Protein AF-A0A5M3WJU8-F1 (afdb_monomer_lite)

Sequence (112 aa):
MGKGAIITCRCGCERTGHNHGNHLLAGCHKRWRRAGKPAIPPRPPAPRETQPPWEPTTPAVIAAAIKAAQLSDRRYSIEWIAGHLDCSDRHVYRLAAAGRRILAAQQEGEDA

pLDDT: mean 88.13, std 11.61, range [48.16, 97.88]

Organism: NCBI:txid150177

Foldseek 3Di:
DDQADWAQAQLPPRDIDTDPPPSHDPVQVVQCVVVVNDPRGHHPPDDPVPDPQDADDDPVLLVLLLVLLVVVVVVDDLVVSCVVSVHDSVSSVSSNVNNVVVVVVVVVVVVD

Radius of gyration: 21.19 Å; chains: 1; bounding box: 43×32×64 Å

Structure (mmCIF, N/CA/C/O backbone):
data_AF-A0A5M3WJU8-F1
#
_entry.id   AF-A0A5M3WJU8-F1
#
loop_
_atom_site.group_PDB
_atom_site.id
_atom_site.type_symbol
_atom_site.label_atom_id
_atom_site.label_alt_id
_atom_site.label_comp_id
_atom_site.label_asym_id
_atom_site.label_entity_id
_atom_site.label_seq_id
_atom_site.pdbx_PDB_ins_code
_atom_site.Cartn_x
_atom_site.Cartn_y
_atom_site.Cartn_z
_atom_site.occupancy
_atom_site.B_iso_or_equiv
_atom_site.auth_seq_id
_atom_site.auth_comp_id
_atom_site.auth_asym_id
_atom_site.auth_atom_id
_atom_site.pdbx_PDB_model_num
ATOM 1 N N . MET A 1 1 ? 7.996 -17.865 -32.313 1.00 48.16 1 MET A N 1
ATOM 2 C CA . MET A 1 1 ? 8.866 -16.895 -31.608 1.00 48.16 1 MET A CA 1
ATOM 3 C C . MET A 1 1 ? 9.747 -17.672 -30.642 1.00 48.16 1 MET A C 1
ATOM 5 O O . MET A 1 1 ? 9.217 -18.249 -29.700 1.00 48.16 1 MET A O 1
ATOM 9 N N . GLY A 1 2 ? 11.048 -17.792 -30.922 1.00 52.97 2 GLY A N 1
ATOM 10 C CA . GLY A 1 2 ? 11.972 -18.548 -30.069 1.00 52.97 2 GLY A CA 1
ATOM 11 C C . GLY A 1 2 ? 12.080 -17.909 -28.686 1.00 52.97 2 GLY A C 1
ATOM 12 O O . GLY A 1 2 ? 12.197 -16.689 -28.574 1.00 52.97 2 GLY A O 1
ATOM 13 N N . LYS A 1 3 ? 11.996 -18.717 -27.626 1.00 61.03 3 LYS A N 1
ATOM 14 C CA . LYS A 1 3 ? 12.225 -18.235 -26.260 1.00 61.03 3 LYS A CA 1
ATOM 15 C C . LYS A 1 3 ? 13.689 -17.783 -26.176 1.00 61.03 3 LYS A C 1
ATOM 17 O O . LYS A 1 3 ? 14.580 -18.585 -26.431 1.00 61.03 3 LYS A O 1
ATOM 22 N N . GLY A 1 4 ? 13.934 -16.501 -25.890 1.00 72.25 4 GLY A N 1
ATOM 23 C CA . GLY A 1 4 ? 15.292 -15.952 -25.786 1.00 72.25 4 GLY A CA 1
ATOM 24 C C . GLY A 1 4 ? 16.144 -16.696 -24.749 1.00 72.25 4 GLY A C 1
ATOM 25 O O . GLY A 1 4 ? 15.602 -17.363 -23.863 1.00 72.25 4 GLY A O 1
ATOM 26 N N . ALA A 1 5 ? 17.472 -16.575 -24.847 1.00 90.56 5 ALA A N 1
ATOM 27 C CA . ALA A 1 5 ? 18.411 -17.236 -23.936 1.00 90.56 5 ALA A CA 1
ATOM 28 C C . ALA A 1 5 ? 18.065 -16.978 -22.457 1.00 90.56 5 ALA A C 1
ATOM 30 O O . ALA A 1 5 ? 17.645 -15.873 -22.097 1.00 90.56 5 ALA A O 1
ATOM 31 N N . ILE A 1 6 ? 18.242 -17.992 -21.605 1.00 93.56 6 ILE A N 1
ATOM 32 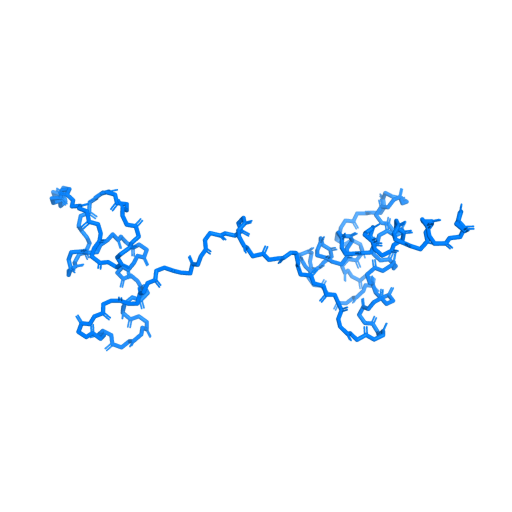C CA . ILE A 1 6 ? 18.128 -17.829 -20.152 1.00 93.56 6 ILE A CA 1
ATOM 33 C C . ILE A 1 6 ? 19.382 -17.107 -19.658 1.00 93.56 6 ILE A C 1
ATOM 35 O O . ILE A 1 6 ? 20.499 -17.499 -19.981 1.00 93.56 6 ILE A O 1
ATOM 39 N N . ILE A 1 7 ? 19.191 -16.040 -18.891 1.00 93.06 7 ILE A N 1
ATOM 40 C CA . ILE A 1 7 ? 20.257 -15.191 -18.358 1.00 93.06 7 ILE A CA 1
ATOM 41 C C . ILE A 1 7 ? 20.039 -14.939 -16.868 1.00 93.06 7 ILE A C 1
ATOM 43 O O . ILE A 1 7 ? 18.900 -14.963 -16.399 1.00 93.06 7 ILE A O 1
ATOM 47 N N . THR A 1 8 ? 21.105 -14.589 -16.151 1.00 93.00 8 THR A N 1
ATOM 48 C CA . THR A 1 8 ? 21.005 -13.882 -14.866 1.00 93.00 8 THR A CA 1
ATOM 49 C C . THR A 1 8 ? 20.846 -12.389 -15.132 1.00 93.00 8 THR A C 1
ATOM 51 O O . THR A 1 8 ? 21.540 -11.805 -15.965 1.00 93.00 8 THR A O 1
ATOM 54 N N . CYS A 1 9 ? 19.898 -11.751 -14.455 1.00 90.00 9 CYS A N 1
ATOM 55 C CA . CYS A 1 9 ? 19.506 -10.385 -14.763 1.00 90.00 9 CYS A CA 1
ATOM 56 C C . CYS A 1 9 ? 20.557 -9.342 -14.337 1.00 90.00 9 CYS A C 1
ATOM 58 O O . CYS A 1 9 ? 20.834 -9.182 -13.147 1.00 90.00 9 CYS A O 1
ATOM 60 N N . ARG A 1 10 ? 21.030 -8.519 -15.285 1.00 90.12 10 ARG A N 1
ATOM 61 C CA . ARG A 1 10 ? 22.074 -7.490 -15.079 1.00 90.12 10 ARG A CA 1
ATOM 62 C C . ARG A 1 10 ? 21.671 -6.324 -14.166 1.00 90.12 10 ARG A C 1
ATOM 64 O O . ARG A 1 10 ? 22.530 -5.589 -13.701 1.00 90.12 10 ARG A O 1
ATOM 71 N N . CYS A 1 11 ? 20.383 -6.160 -13.850 1.00 87.19 11 CYS A N 1
ATOM 72 C CA . CYS A 1 11 ? 19.919 -5.151 -12.881 1.00 87.19 11 CYS A CA 1
ATOM 73 C C . CYS A 1 11 ? 20.344 -5.443 -11.425 1.00 87.19 11 CYS A C 1
ATOM 75 O O . CYS A 1 11 ? 19.933 -4.714 -10.530 1.00 87.19 11 CYS A O 1
ATOM 77 N N . GLY A 1 12 ? 21.101 -6.516 -11.158 1.00 83.75 12 GLY A N 1
ATOM 78 C CA . GLY A 1 12 ? 21.550 -6.865 -9.805 1.00 83.75 12 GLY A CA 1
ATOM 79 C C . GLY A 1 12 ? 20.438 -7.429 -8.918 1.00 83.75 12 GLY A C 1
ATOM 80 O O . GLY A 1 12 ? 20.535 -7.350 -7.702 1.00 83.75 12 GLY A O 1
ATOM 81 N N . CYS A 1 13 ? 19.361 -7.949 -9.523 1.00 84.81 13 CYS A N 1
ATOM 82 C CA . CYS A 1 13 ? 18.289 -8.648 -8.803 1.00 84.81 13 CYS A CA 1
ATOM 83 C C . CYS A 1 13 ? 18.547 -10.149 -8.635 1.00 84.81 13 CYS A C 1
ATOM 85 O O . CYS A 1 13 ? 17.701 -10.826 -8.067 1.00 84.81 13 CYS A O 1
ATOM 87 N N . GLU A 1 14 ? 19.631 -10.659 -9.234 1.00 87.69 14 GLU A N 1
ATOM 88 C CA . GLU A 1 14 ? 20.080 -12.064 -9.187 1.00 87.69 14 GLU A CA 1
ATOM 89 C C . GLU A 1 14 ? 19.087 -13.102 -9.741 1.00 87.69 14 GLU A C 1
ATOM 91 O O . GLU A 1 14 ? 19.395 -14.283 -9.843 1.00 87.69 14 GLU A O 1
ATOM 96 N N . ARG A 1 15 ? 17.915 -12.665 -10.212 1.00 88.12 15 ARG A N 1
ATOM 97 C CA . ARG A 1 15 ? 16.924 -13.539 -10.843 1.00 88.12 15 ARG A CA 1
ATOM 98 C C . ARG A 1 15 ? 17.412 -14.048 -12.194 1.00 88.12 15 ARG A C 1
ATOM 100 O O . ARG A 1 15 ? 17.968 -13.284 -12.989 1.00 88.12 15 ARG A O 1
ATOM 107 N N . THR A 1 16 ? 17.079 -15.299 -12.489 1.00 92.75 16 THR A N 1
ATOM 108 C CA . THR A 1 16 ? 17.287 -15.935 -13.790 1.00 92.75 16 THR A CA 1
ATOM 109 C C . THR A 1 16 ? 15.986 -16.021 -14.589 1.00 92.75 16 THR A C 1
ATOM 111 O O . THR A 1 16 ? 14.884 -16.012 -14.034 1.00 92.75 16 THR A O 1
ATOM 114 N N . GLY A 1 17 ? 16.090 -16.044 -15.916 1.00 92.69 17 GLY A N 1
ATOM 115 C CA . GLY A 1 17 ? 14.940 -16.185 -16.811 1.00 92.69 17 GLY A CA 1
ATOM 116 C C . GLY A 1 17 ? 15.245 -15.748 -18.240 1.00 92.69 17 GLY A C 1
ATOM 117 O O . GLY A 1 17 ? 16.387 -15.436 -18.571 1.00 92.69 17 GLY A O 1
ATOM 118 N N . HIS A 1 18 ? 14.224 -15.716 -19.096 1.00 94.81 18 HIS A N 1
ATOM 119 C CA . HIS A 1 18 ? 14.400 -15.352 -20.503 1.00 94.81 18 HIS A CA 1
ATOM 120 C C . HIS A 1 18 ? 14.855 -13.898 -20.679 1.00 94.81 18 HIS A C 1
ATOM 122 O O . HIS A 1 18 ? 14.266 -12.963 -20.124 1.00 94.81 18 HIS A O 1
ATOM 128 N N . ASN A 1 19 ? 15.885 -13.713 -21.503 1.00 91.75 19 ASN A N 1
ATOM 129 C CA . ASN A 1 19 ? 16.385 -12.407 -21.903 1.00 91.75 19 ASN A CA 1
ATOM 130 C C . ASN A 1 19 ? 15.325 -11.641 -22.710 1.00 91.75 19 ASN A C 1
ATOM 132 O O . ASN A 1 19 ? 14.855 -12.114 -23.743 1.00 91.75 19 ASN A O 1
ATOM 136 N N . HIS A 1 20 ? 14.992 -10.434 -22.253 1.00 90.94 20 HIS A N 1
ATOM 137 C CA . HIS A 1 20 ? 14.078 -9.500 -22.918 1.00 90.94 20 HIS A CA 1
ATOM 138 C C . HIS A 1 20 ? 14.795 -8.278 -23.525 1.00 90.94 20 HIS A C 1
ATOM 140 O O . HIS A 1 20 ? 14.126 -7.347 -23.979 1.00 90.94 20 HIS A O 1
ATOM 146 N N . GLY A 1 21 ? 16.133 -8.272 -23.525 1.00 88.75 21 GLY A N 1
ATOM 147 C CA . GLY A 1 21 ? 16.990 -7.201 -24.039 1.00 88.75 21 GLY A CA 1
ATOM 148 C C . GLY A 1 21 ? 17.951 -6.657 -22.977 1.00 88.75 21 GLY A C 1
ATOM 149 O O . GLY A 1 21 ? 17.606 -6.583 -21.799 1.00 88.75 21 GLY A O 1
ATOM 150 N N . ASN A 1 22 ? 19.159 -6.257 -23.392 1.00 89.81 22 ASN A N 1
ATOM 151 C CA . ASN A 1 22 ? 20.204 -5.675 -22.526 1.00 89.81 22 ASN A CA 1
ATOM 152 C C . ASN A 1 22 ? 20.603 -6.537 -21.315 1.00 89.81 22 ASN A C 1
ATOM 154 O O . ASN A 1 22 ? 21.000 -6.011 -20.276 1.00 89.81 22 ASN A O 1
ATOM 158 N N . HIS A 1 23 ? 20.497 -7.862 -21.438 1.00 91.00 23 HIS A N 1
ATOM 159 C CA . HIS A 1 23 ? 20.687 -8.803 -20.332 1.00 91.00 23 HIS A CA 1
ATOM 160 C C . HIS A 1 23 ? 19.727 -8.548 -19.155 1.00 91.00 23 HIS A C 1
ATOM 162 O O . HIS A 1 23 ? 20.091 -8.683 -17.985 1.00 91.00 23 HIS A O 1
ATOM 168 N N . LEU A 1 24 ? 18.478 -8.177 -19.458 1.00 91.38 24 LEU A N 1
ATOM 169 C CA . LEU A 1 24 ? 17.436 -7.924 -18.469 1.00 91.38 24 LEU A CA 1
ATOM 170 C C . LEU A 1 24 ? 16.218 -8.823 -18.684 1.00 91.38 24 LEU A C 1
ATOM 172 O O . LEU A 1 24 ? 15.767 -9.044 -19.807 1.00 91.38 24 LEU A O 1
ATOM 176 N N . LEU A 1 25 ? 15.631 -9.275 -17.576 1.00 92.75 25 LEU A N 1
ATOM 177 C CA . LEU A 1 25 ? 14.313 -9.912 -17.557 1.00 92.75 25 LEU A CA 1
ATOM 178 C C . LEU A 1 25 ? 13.216 -8.877 -17.825 1.00 92.75 25 LEU A C 1
ATOM 180 O O . LEU A 1 25 ? 13.406 -7.690 -17.550 1.00 92.75 25 LEU A O 1
ATOM 184 N N . ALA A 1 26 ? 12.038 -9.319 -18.274 1.00 91.75 26 ALA A N 1
ATOM 185 C CA . ALA A 1 26 ? 10.925 -8.454 -18.694 1.00 91.75 26 ALA A CA 1
ATOM 186 C C . ALA A 1 26 ? 10.652 -7.267 -17.745 1.00 91.75 26 ALA A C 1
ATOM 188 O O . ALA A 1 26 ? 10.574 -6.112 -18.177 1.00 91.75 26 ALA A O 1
ATOM 189 N N . GLY A 1 27 ? 10.561 -7.534 -16.436 1.00 89.81 27 GLY A N 1
ATOM 190 C CA . GLY A 1 27 ? 10.318 -6.509 -15.418 1.00 89.81 27 GLY A CA 1
ATOM 191 C C . GLY A 1 27 ? 11.466 -5.502 -15.264 1.00 89.81 27 GLY A C 1
ATOM 192 O O . GLY A 1 27 ? 11.212 -4.299 -15.182 1.00 89.81 27 GLY A O 1
ATOM 193 N N . CYS A 1 28 ? 12.723 -5.966 -15.269 1.00 91.38 28 CYS A N 1
ATOM 194 C CA . CYS A 1 28 ? 13.893 -5.079 -15.223 1.00 91.38 28 CYS A CA 1
ATOM 195 C C . CYS A 1 28 ? 14.050 -4.293 -16.534 1.00 91.38 28 CYS A C 1
ATOM 197 O O . CYS A 1 28 ? 14.296 -3.090 -16.486 1.00 91.38 28 CYS A O 1
ATOM 199 N N . HIS A 1 29 ? 13.815 -4.918 -17.691 1.00 92.62 29 HIS A N 1
ATOM 200 C CA . HIS A 1 29 ? 13.879 -4.259 -18.996 1.00 92.62 29 HIS A CA 1
ATOM 201 C C . HIS A 1 29 ? 12.839 -3.132 -19.119 1.00 92.62 29 HIS A C 1
ATOM 203 O O . HIS A 1 29 ? 13.141 -2.041 -19.602 1.00 92.62 29 HIS A O 1
ATOM 209 N N . LYS A 1 30 ? 11.614 -3.342 -18.614 1.00 91.69 30 LYS A N 1
ATOM 210 C CA . LYS A 1 30 ? 10.578 -2.296 -18.564 1.00 91.69 30 LYS A CA 1
ATOM 211 C C . LYS A 1 30 ? 10.994 -1.108 -17.690 1.00 91.69 30 LYS A C 1
ATOM 213 O O . LYS A 1 30 ? 10.777 0.030 -18.095 1.00 91.69 30 LYS A O 1
ATOM 218 N N . ARG A 1 31 ? 11.599 -1.353 -16.520 1.00 90.06 31 ARG A N 1
ATOM 219 C CA . ARG A 1 31 ? 12.119 -0.285 -15.642 1.00 90.06 31 ARG A CA 1
ATOM 220 C C . ARG A 1 31 ? 13.262 0.485 -16.291 1.00 90.06 31 ARG A C 1
ATOM 222 O O . ARG A 1 31 ? 13.236 1.706 -16.290 1.00 90.06 31 ARG A O 1
ATOM 229 N N . TRP A 1 32 ? 14.207 -0.224 -16.898 1.00 92.50 32 TRP A N 1
ATOM 230 C CA . TRP A 1 32 ? 15.323 0.376 -17.622 1.00 92.50 32 TRP A CA 1
ATOM 231 C C . TRP A 1 32 ? 14.853 1.313 -18.742 1.00 92.50 32 TRP A C 1
ATOM 233 O O . TRP A 1 32 ? 15.310 2.449 -18.823 1.00 92.50 32 TRP A O 1
ATOM 243 N N . ARG A 1 33 ? 13.858 0.892 -19.540 1.00 93.06 33 ARG A N 1
ATOM 244 C CA . ARG A 1 33 ? 13.240 1.765 -20.553 1.00 93.06 33 ARG A CA 1
ATOM 245 C C . ARG A 1 33 ? 12.581 3.005 -19.945 1.00 93.06 33 ARG A C 1
ATOM 247 O O . ARG A 1 33 ? 12.745 4.088 -20.488 1.00 93.06 33 ARG A O 1
ATOM 254 N N . ARG A 1 34 ? 11.861 2.856 -18.826 1.00 90.50 34 ARG A N 1
ATOM 255 C CA . ARG A 1 34 ? 11.222 3.982 -18.117 1.00 90.50 34 ARG A CA 1
ATOM 256 C C . ARG A 1 34 ? 12.230 4.980 -17.545 1.00 90.50 34 ARG A C 1
ATOM 258 O O . ARG A 1 34 ? 11.918 6.156 -17.477 1.00 90.50 34 ARG A O 1
ATOM 265 N N . ALA A 1 35 ? 13.419 4.518 -17.169 1.00 88.81 35 ALA A N 1
ATOM 266 C CA . ALA A 1 35 ? 14.498 5.356 -16.652 1.00 88.81 35 ALA A CA 1
ATOM 267 C C . ALA A 1 35 ? 15.328 6.050 -17.753 1.00 88.81 35 ALA A C 1
ATOM 269 O O . ALA A 1 35 ? 16.387 6.587 -17.456 1.00 88.81 35 ALA A O 1
ATOM 270 N N . GLY A 1 36 ? 14.904 6.000 -19.022 1.00 93.38 36 GLY A N 1
ATOM 271 C CA . GLY A 1 36 ? 15.648 6.613 -20.128 1.00 93.38 36 GLY A CA 1
ATOM 272 C C . GLY A 1 36 ? 16.811 5.770 -20.657 1.00 93.38 36 GLY A C 1
ATOM 273 O O . GLY A 1 36 ? 17.702 6.307 -21.300 1.00 93.38 36 GLY A O 1
ATOM 274 N N . LYS A 1 37 ? 16.798 4.449 -20.428 1.00 90.50 37 LYS A N 1
ATOM 275 C CA . LYS A 1 37 ? 17.820 3.500 -20.912 1.00 90.50 37 LYS A CA 1
ATOM 276 C C . LYS A 1 37 ? 19.262 3.831 -20.450 1.00 90.50 37 LYS A C 1
ATOM 278 O O . LYS A 1 37 ? 20.167 3.867 -21.281 1.00 90.50 37 LYS A O 1
ATOM 283 N N . PRO A 1 38 ? 19.511 4.036 -19.143 1.00 89.50 38 PRO A N 1
ATOM 284 C CA . PRO A 1 38 ? 20.849 4.350 -18.631 1.00 89.50 38 PRO A CA 1
ATOM 285 C C . PRO A 1 38 ? 21.856 3.222 -18.908 1.00 89.50 38 PRO A C 1
ATOM 287 O O . PRO A 1 38 ? 21.476 2.056 -18.975 1.00 89.50 38 PRO A O 1
ATOM 290 N N . ALA A 1 39 ? 23.153 3.528 -18.993 1.00 87.62 39 ALA A N 1
ATOM 291 C CA . ALA A 1 39 ? 24.190 2.510 -19.222 1.00 87.62 39 ALA A CA 1
ATOM 292 C C . ALA A 1 39 ? 24.188 1.397 -18.152 1.00 87.62 39 ALA A C 1
ATOM 294 O O . ALA A 1 39 ? 24.408 0.223 -18.459 1.00 87.62 39 ALA A O 1
ATOM 295 N N . ILE A 1 40 ? 23.883 1.761 -16.902 1.00 85.50 40 ILE A N 1
ATOM 296 C CA . ILE A 1 40 ? 23.718 0.836 -15.780 1.00 85.50 40 ILE A CA 1
ATOM 297 C C . ILE A 1 40 ? 22.219 0.711 -15.474 1.00 85.50 40 ILE A C 1
ATOM 299 O O . ILE A 1 40 ? 21.585 1.706 -15.113 1.00 85.50 40 ILE A O 1
ATOM 303 N N . PRO A 1 41 ? 21.616 -0.485 -15.605 1.00 85.62 41 PRO A N 1
ATOM 304 C CA . PRO A 1 41 ? 20.212 -0.678 -15.275 1.00 85.62 41 PRO A CA 1
ATOM 305 C C . PRO A 1 41 ? 19.932 -0.386 -13.795 1.00 85.62 41 PRO A C 1
ATOM 307 O O . PRO A 1 41 ? 20.686 -0.853 -12.940 1.00 85.62 41 PRO A O 1
ATOM 310 N N . PRO A 1 42 ? 18.837 0.326 -13.463 1.00 81.81 42 PRO A N 1
ATOM 311 C CA . PRO A 1 42 ? 18.501 0.594 -12.072 1.00 81.81 42 PRO A CA 1
ATOM 312 C C . PRO A 1 42 ? 18.224 -0.720 -11.339 1.00 81.81 42 PRO A C 1
ATOM 314 O O . PRO A 1 42 ? 17.548 -1.614 -11.875 1.00 81.81 42 PRO A O 1
ATOM 317 N N . ARG A 1 43 ? 18.717 -0.819 -10.097 1.00 80.88 43 ARG A N 1
ATOM 318 C CA . ARG A 1 43 ? 18.396 -1.944 -9.216 1.00 80.88 43 ARG A CA 1
ATOM 319 C C . ARG A 1 43 ? 16.876 -2.073 -9.071 1.00 80.88 43 ARG A C 1
ATOM 321 O O . ARG A 1 43 ? 16.156 -1.069 -9.128 1.00 80.88 43 ARG A O 1
ATOM 328 N N . PRO A 1 44 ? 16.342 -3.301 -8.944 1.00 73.56 44 PRO A N 1
ATOM 329 C CA . PRO A 1 44 ? 14.943 -3.450 -8.567 1.00 73.56 44 PRO A CA 1
ATOM 330 C C . PRO A 1 44 ? 14.686 -2.718 -7.235 1.00 73.56 44 PRO A C 1
ATOM 332 O O . PRO A 1 44 ? 15.583 -2.670 -6.393 1.00 73.56 44 PRO A O 1
ATOM 335 N N . PRO A 1 45 ? 13.473 -2.182 -7.013 1.00 70.81 45 PRO A N 1
ATOM 336 C CA . PRO A 1 45 ? 13.084 -1.787 -5.667 1.00 70.81 45 PRO A CA 1
ATOM 337 C C . PRO A 1 45 ? 13.185 -3.006 -4.746 1.00 70.81 45 PRO A C 1
ATOM 339 O O . PRO A 1 45 ? 12.947 -4.136 -5.191 1.00 70.81 45 PRO A O 1
ATOM 342 N N . ALA A 1 46 ? 13.536 -2.766 -3.483 1.00 65.50 46 ALA A N 1
ATOM 343 C CA . ALA A 1 46 ? 13.605 -3.822 -2.488 1.00 65.50 46 ALA A CA 1
ATOM 344 C C . ALA A 1 46 ? 12.265 -4.590 -2.427 1.00 65.50 46 ALA A C 1
ATOM 346 O O . ALA A 1 46 ? 11.206 -3.985 -2.674 1.00 65.50 46 ALA A O 1
ATOM 347 N N . PRO A 1 47 ? 12.294 -5.908 -2.153 1.00 63.56 47 PRO A N 1
ATOM 348 C CA . PRO A 1 47 ? 11.084 -6.695 -1.948 1.00 63.56 47 PRO A CA 1
ATOM 349 C C . PRO A 1 47 ? 10.133 -5.988 -0.980 1.00 63.56 47 PRO A C 1
ATOM 351 O O . PRO A 1 47 ? 10.565 -5.303 -0.059 1.00 63.56 47 PRO A O 1
ATOM 354 N N . ARG A 1 48 ? 8.819 -6.133 -1.172 1.00 58.69 48 ARG A N 1
ATOM 355 C CA . ARG A 1 48 ? 7.843 -5.477 -0.284 1.00 58.69 48 ARG A CA 1
ATOM 356 C C . ARG A 1 48 ? 7.974 -5.908 1.177 1.00 58.69 48 ARG A C 1
ATOM 358 O O . ARG A 1 48 ? 7.615 -5.126 2.041 1.00 58.69 48 ARG A O 1
ATOM 365 N N . GLU A 1 49 ? 8.502 -7.102 1.427 1.00 60.91 49 GLU A N 1
ATOM 366 C CA . GLU A 1 49 ? 8.748 -7.645 2.768 1.00 60.91 49 GLU A CA 1
ATOM 367 C C . GLU A 1 49 ? 9.792 -6.851 3.561 1.00 60.91 49 GLU A C 1
ATOM 369 O O . GLU A 1 49 ? 9.760 -6.869 4.784 1.00 60.91 49 GLU A O 1
ATOM 374 N N . THR A 1 50 ? 10.684 -6.114 2.893 1.00 63.09 50 THR A N 1
ATOM 375 C CA . THR A 1 50 ? 11.680 -5.273 3.570 1.00 63.09 50 THR A CA 1
ATOM 376 C C . THR A 1 50 ? 11.251 -3.814 3.697 1.00 63.09 50 THR A C 1
ATOM 378 O O . THR A 1 50 ? 11.992 -3.006 4.253 1.00 63.09 50 THR A O 1
ATOM 381 N N . GLN A 1 51 ? 10.074 -3.445 3.180 1.00 67.00 51 GLN A N 1
ATOM 382 C CA . GLN A 1 51 ? 9.537 -2.103 3.375 1.00 67.00 51 GLN A CA 1
ATOM 383 C C . GLN A 1 51 ? 8.726 -2.081 4.670 1.00 67.00 51 GLN A C 1
ATOM 385 O O . GLN A 1 51 ? 7.869 -2.951 4.847 1.00 67.00 51 GLN A O 1
ATOM 390 N N . PRO A 1 52 ? 8.952 -1.097 5.559 1.00 74.00 52 PRO A N 1
ATOM 391 C CA . PRO A 1 52 ? 8.121 -0.958 6.741 1.00 74.00 52 PRO A CA 1
ATOM 392 C C . PRO A 1 52 ? 6.650 -0.799 6.321 1.00 74.00 52 PRO A C 1
ATOM 394 O O . PRO A 1 52 ? 6.370 -0.256 5.239 1.00 74.00 52 PRO A O 1
ATOM 397 N N . PRO A 1 53 ? 5.698 -1.272 7.146 1.00 84.31 53 PRO A N 1
ATOM 398 C CA . PRO A 1 53 ? 4.287 -1.015 6.922 1.00 84.31 53 PRO A CA 1
ATOM 399 C C . PRO A 1 53 ? 4.055 0.476 6.677 1.00 84.31 53 PRO A C 1
ATOM 401 O O . PRO A 1 53 ? 4.714 1.335 7.257 1.00 84.31 53 PRO A O 1
ATOM 404 N N . TRP A 1 54 ? 3.122 0.795 5.783 1.00 88.31 54 TRP A N 1
ATOM 405 C CA . TRP A 1 54 ? 2.730 2.188 5.607 1.00 88.31 54 TRP A CA 1
ATOM 406 C C . TRP A 1 54 ? 2.066 2.690 6.891 1.00 88.31 54 TRP A C 1
ATOM 408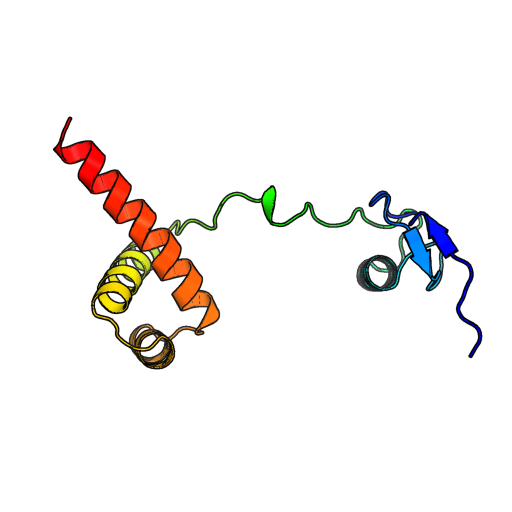 O O . TRP A 1 54 ? 1.138 2.038 7.377 1.00 88.31 54 TRP A O 1
ATOM 418 N N . GLU A 1 55 ? 2.519 3.844 7.375 1.00 89.94 55 GLU A N 1
ATOM 419 C CA . GLU A 1 55 ? 1.983 4.513 8.557 1.00 89.94 55 GLU A CA 1
ATOM 420 C C . GLU A 1 55 ? 1.351 5.867 8.184 1.00 89.94 55 GLU A C 1
ATOM 422 O O . GLU A 1 55 ? 1.906 6.605 7.358 1.00 89.94 55 GLU A O 1
ATOM 427 N N . PRO A 1 56 ? 0.187 6.208 8.760 1.00 92.25 56 PRO A N 1
ATOM 428 C CA . PRO A 1 56 ? -0.450 7.501 8.574 1.00 92.25 56 PRO A CA 1
ATOM 429 C C . PRO A 1 56 ? 0.289 8.578 9.377 1.00 92.25 56 PRO A C 1
ATOM 431 O O . PRO A 1 56 ? 0.494 8.444 10.577 1.00 92.25 56 PRO A O 1
ATOM 434 N N . THR A 1 57 ? 0.676 9.672 8.722 1.00 92.31 57 THR A N 1
ATOM 435 C CA . THR A 1 57 ? 1.515 10.717 9.341 1.00 92.31 57 THR A CA 1
ATOM 436 C C . THR A 1 57 ? 0.762 11.986 9.727 1.00 92.31 57 THR A C 1
ATOM 438 O O . THR A 1 57 ? 1.328 12.850 10.389 1.00 92.31 57 THR A O 1
ATOM 441 N N . THR A 1 58 ? -0.500 12.134 9.316 1.00 94.88 58 THR A N 1
ATOM 442 C CA . THR A 1 58 ? -1.304 13.328 9.620 1.00 94.88 58 THR A CA 1
ATOM 443 C C . THR A 1 58 ? -2.473 12.976 10.537 1.00 94.88 58 THR A C 1
ATOM 445 O O . THR A 1 58 ? -3.034 11.886 10.393 1.00 94.88 58 THR A O 1
ATOM 448 N N . PRO A 1 59 ? -2.909 13.887 11.431 1.00 95.12 59 PRO A N 1
ATOM 449 C CA . PRO A 1 59 ? -4.028 13.627 12.340 1.00 95.12 59 PRO A CA 1
ATOM 450 C C . PRO A 1 59 ? -5.310 13.187 11.624 1.00 95.12 59 PRO A C 1
ATOM 452 O O . PRO A 1 59 ? -5.982 12.258 12.064 1.00 95.12 59 PRO A O 1
ATOM 455 N N . ALA A 1 60 ? -5.617 13.797 10.475 1.00 94.19 60 ALA A N 1
ATOM 456 C CA . ALA A 1 60 ? -6.783 13.438 9.671 1.00 94.19 60 ALA A CA 1
ATOM 457 C C . ALA A 1 60 ? -6.704 11.995 9.145 1.00 94.19 60 ALA A C 1
ATOM 459 O O . ALA A 1 60 ? -7.681 11.250 9.206 1.00 94.19 60 ALA A O 1
ATOM 460 N N . VAL A 1 61 ? -5.530 11.576 8.664 1.00 94.81 61 VAL A N 1
ATOM 461 C CA . VAL A 1 61 ? -5.333 10.218 8.139 1.00 94.81 61 VAL A CA 1
ATOM 462 C C . VAL A 1 61 ? -5.264 9.195 9.278 1.00 94.81 61 VAL A C 1
ATOM 464 O O . VAL A 1 61 ? -5.766 8.087 9.121 1.00 94.81 61 VAL A O 1
ATOM 467 N N . ILE A 1 62 ? -4.719 9.562 10.442 1.00 96.25 62 ILE A N 1
ATOM 468 C CA . ILE A 1 62 ? -4.752 8.733 11.657 1.00 96.25 62 ILE A CA 1
ATOM 469 C C . ILE A 1 62 ? -6.206 8.484 12.085 1.00 96.25 62 ILE A C 1
ATOM 471 O O . ILE A 1 62 ? -6.600 7.336 12.283 1.00 96.25 62 ILE A O 1
ATOM 475 N N . ALA A 1 63 ? -7.036 9.530 12.142 1.00 96.38 63 ALA A N 1
ATOM 476 C CA . ALA A 1 63 ? -8.457 9.400 12.462 1.00 96.38 63 ALA A CA 1
ATOM 477 C C . ALA A 1 63 ? -9.201 8.526 11.436 1.00 96.38 63 ALA A C 1
ATOM 479 O O . ALA A 1 63 ? -9.994 7.660 11.812 1.00 96.38 63 ALA A O 1
ATOM 480 N N . ALA A 1 64 ? -8.908 8.694 10.142 1.00 96.25 64 ALA A N 1
ATOM 481 C CA . ALA A 1 64 ? -9.451 7.838 9.090 1.00 96.25 64 ALA A CA 1
ATOM 482 C C . ALA A 1 64 ? -8.997 6.374 9.236 1.00 96.25 64 ALA A C 1
ATOM 484 O O . ALA A 1 64 ? -9.792 5.467 8.997 1.00 96.25 64 ALA A O 1
ATOM 485 N N . ALA A 1 65 ? -7.755 6.128 9.665 1.00 97.25 65 ALA A N 1
ATOM 486 C CA . ALA A 1 65 ? -7.220 4.789 9.899 1.00 97.25 65 ALA A CA 1
ATOM 487 C C . ALA A 1 65 ? -7.951 4.083 11.046 1.00 97.25 65 ALA A C 1
ATOM 489 O O . ALA A 1 65 ? -8.430 2.961 10.871 1.00 97.25 65 ALA A O 1
ATOM 490 N N . ILE A 1 66 ? -8.113 4.770 12.181 1.00 97.19 66 ILE A N 1
ATOM 491 C CA . ILE A 1 66 ? -8.877 4.276 13.335 1.00 97.19 66 ILE A CA 1
ATOM 492 C C . ILE A 1 66 ? -10.323 3.979 12.923 1.00 97.19 66 ILE A C 1
ATOM 494 O O . ILE A 1 66 ? -10.830 2.885 13.170 1.00 97.19 66 ILE A O 1
ATOM 498 N N . LYS A 1 67 ? -10.971 4.913 12.216 1.00 97.50 67 LYS A N 1
ATOM 499 C CA . LYS A 1 67 ? -12.350 4.746 11.742 1.00 97.50 67 LYS A CA 1
ATOM 500 C C . LYS A 1 67 ? -12.487 3.562 10.780 1.00 97.50 67 LYS A C 1
ATOM 502 O O . LYS A 1 67 ? -13.418 2.774 10.917 1.00 97.50 67 LYS A O 1
ATOM 507 N N . ALA A 1 68 ? -11.556 3.394 9.840 1.00 97.25 68 ALA A N 1
ATOM 508 C CA . ALA A 1 68 ? -11.547 2.258 8.920 1.00 97.25 68 ALA A CA 1
ATOM 509 C C . ALA A 1 68 ? -11.391 0.918 9.655 1.00 97.25 68 ALA A C 1
ATOM 511 O O . ALA A 1 68 ? -12.069 -0.047 9.299 1.00 97.25 68 ALA A O 1
ATOM 512 N N . ALA A 1 69 ? -10.535 0.850 10.681 1.00 96.88 69 ALA A N 1
ATOM 513 C CA . ALA A 1 69 ? -10.369 -0.347 11.504 1.00 96.88 69 ALA A CA 1
ATOM 514 C C . ALA A 1 69 ? -11.666 -0.694 12.251 1.00 96.88 69 ALA A C 1
ATOM 516 O O . ALA A 1 69 ? -12.195 -1.785 12.065 1.00 96.88 69 ALA A O 1
ATOM 517 N N . GLN A 1 70 ? -12.253 0.268 12.966 1.00 97.12 70 GLN A N 1
ATOM 518 C CA . GLN A 1 70 ? -13.508 0.076 13.702 1.00 97.12 70 GLN A CA 1
ATOM 519 C C . GLN A 1 70 ? -14.673 -0.358 12.797 1.00 97.12 70 GLN A C 1
ATOM 521 O O . GLN A 1 70 ? -15.468 -1.223 13.164 1.00 97.12 70 GLN A O 1
ATOM 526 N N . LEU A 1 71 ? -14.793 0.232 11.603 1.00 96.69 71 LEU A N 1
ATOM 527 C CA . LEU A 1 71 ? -15.817 -0.159 10.629 1.00 96.69 71 LEU A CA 1
ATOM 528 C C . LEU A 1 71 ? -15.560 -1.561 10.059 1.00 96.69 71 LEU A C 1
ATOM 530 O O . LEU A 1 71 ? -16.507 -2.322 9.862 1.00 96.69 71 LEU A O 1
ATOM 534 N 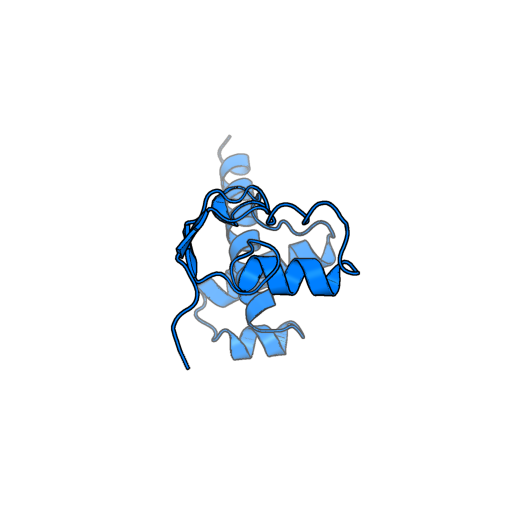N . SER A 1 72 ? -14.293 -1.924 9.841 1.00 94.06 72 SER A N 1
ATOM 535 C CA . SER A 1 72 ? -13.919 -3.276 9.409 1.00 94.06 72 SER A CA 1
ATOM 536 C C . SER A 1 72 ? -14.265 -4.319 10.476 1.00 94.06 72 SER A C 1
ATOM 538 O O . SER A 1 72 ? -14.801 -5.373 10.142 1.00 94.06 72 SER A O 1
ATOM 540 N N . ASP A 1 73 ? -14.036 -4.014 11.756 1.00 94.06 73 ASP A N 1
ATOM 541 C CA . ASP A 1 73 ? -14.356 -4.912 12.875 1.00 94.06 73 ASP A CA 1
ATOM 542 C C . ASP A 1 73 ? -15.873 -5.089 13.050 1.00 94.06 73 ASP A C 1
ATOM 544 O O . ASP A 1 73 ? -16.354 -6.175 13.376 1.00 94.06 73 ASP A O 1
ATOM 548 N N . ARG A 1 74 ? -16.653 -4.052 12.714 1.00 94.75 74 ARG A N 1
ATOM 549 C CA . ARG A 1 74 ?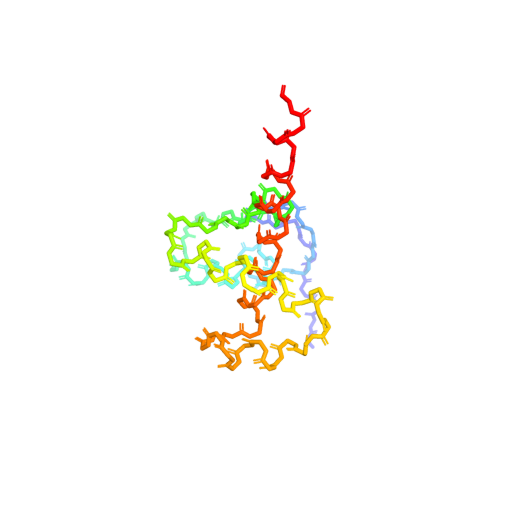 -18.121 -4.116 12.587 1.00 94.75 74 ARG A CA 1
ATOM 550 C C . ARG A 1 74 ? -18.604 -4.838 11.322 1.00 94.75 74 ARG A C 1
ATOM 552 O O . ARG A 1 74 ? -19.807 -4.885 11.080 1.00 94.75 74 ARG A O 1
ATOM 559 N N . ARG A 1 75 ? -17.692 -5.412 10.531 1.00 93.44 75 ARG A N 1
ATOM 560 C CA . ARG A 1 75 ? -17.958 -6.182 9.305 1.00 93.44 75 ARG A CA 1
ATOM 561 C C . ARG A 1 75 ? -18.674 -5.404 8.194 1.00 93.44 75 ARG A C 1
ATOM 563 O O . ARG A 1 75 ? -19.339 -6.016 7.359 1.00 93.44 75 ARG A O 1
ATOM 570 N N . TYR A 1 76 ? -18.517 -4.079 8.136 1.00 96.00 76 TYR A N 1
ATOM 571 C CA . TYR A 1 76 ? -18.923 -3.327 6.945 1.00 96.00 76 TYR A CA 1
ATOM 572 C C . TYR A 1 76 ? -18.084 -3.762 5.735 1.00 96.00 76 TYR A C 1
ATOM 574 O O . TYR A 1 76 ? -16.904 -4.095 5.871 1.00 96.00 76 TYR A O 1
ATOM 582 N N . SER A 1 77 ? -18.686 -3.767 4.542 1.00 96.94 77 SER A N 1
ATOM 583 C CA . SER A 1 77 ? -17.961 -4.118 3.319 1.00 96.94 77 SER A CA 1
ATOM 584 C C . SER A 1 77 ? -16.901 -3.065 2.989 1.00 96.94 77 SER A C 1
ATOM 586 O O . SER A 1 77 ? -17.063 -1.879 3.278 1.00 96.94 77 SER A O 1
ATOM 588 N N . ILE A 1 78 ? -15.811 -3.493 2.349 1.00 95.31 78 ILE A N 1
ATOM 589 C CA . ILE A 1 78 ? -14.721 -2.590 1.952 1.00 95.31 78 ILE A CA 1
ATOM 590 C C . ILE A 1 78 ? -15.220 -1.499 1.002 1.00 95.31 78 ILE A C 1
ATOM 592 O O . ILE A 1 78 ? -14.834 -0.349 1.170 1.00 95.31 78 ILE A O 1
ATOM 596 N N . GLU A 1 79 ? -16.113 -1.841 0.073 1.00 96.81 79 GLU A N 1
ATOM 597 C CA . GLU A 1 79 ? -16.738 -0.892 -0.854 1.00 96.81 79 GLU A CA 1
ATOM 598 C C . GLU A 1 79 ? -17.547 0.181 -0.112 1.00 96.81 79 GLU A C 1
ATOM 600 O O . GLU A 1 79 ? -17.426 1.372 -0.395 1.00 96.81 79 GLU A O 1
ATOM 605 N N . TRP A 1 80 ? -18.319 -0.219 0.903 1.00 97.88 80 TRP A N 1
ATOM 606 C CA . TRP A 1 80 ? -19.071 0.734 1.714 1.00 97.88 80 TRP A CA 1
ATOM 607 C C . TRP A 1 80 ? -18.133 1.661 2.495 1.00 97.88 80 TRP A C 1
ATOM 609 O O . TRP A 1 80 ? -18.327 2.875 2.511 1.00 97.88 80 TRP A O 1
ATOM 619 N N . ILE A 1 81 ? -17.079 1.110 3.108 1.00 97.62 81 ILE A N 1
ATOM 620 C CA . ILE A 1 81 ? -16.087 1.900 3.854 1.00 97.62 81 ILE A CA 1
ATOM 621 C C . ILE A 1 81 ? -15.343 2.861 2.916 1.00 97.62 81 ILE A C 1
ATOM 623 O O . ILE A 1 81 ? -15.092 4.004 3.293 1.00 97.62 81 ILE A O 1
ATOM 627 N N . ALA A 1 82 ? -15.009 2.416 1.704 1.00 96.81 82 ALA A N 1
ATOM 628 C CA . ALA A 1 82 ? -14.364 3.220 0.671 1.00 96.81 82 ALA A CA 1
ATOM 629 C C . ALA A 1 82 ? -15.223 4.434 0.299 1.00 96.81 82 ALA A C 1
ATOM 631 O O . ALA A 1 82 ? -14.727 5.560 0.339 1.00 96.81 82 ALA A O 1
ATOM 632 N N . GLY A 1 83 ? -16.521 4.222 0.048 1.00 97.00 83 GLY A N 1
ATOM 633 C CA . GLY A 1 83 ? -17.475 5.305 -0.201 1.00 97.00 83 GLY A CA 1
ATOM 634 C C . GLY A 1 83 ? -17.654 6.236 1.001 1.00 97.00 83 GLY A C 1
ATOM 635 O O . GLY A 1 83 ? -17.678 7.452 0.847 1.00 97.00 83 GLY A O 1
ATOM 636 N N . HIS A 1 84 ? -17.708 5.686 2.217 1.00 96.94 84 HIS A N 1
ATOM 637 C CA . HIS A 1 84 ? -17.873 6.471 3.447 1.00 96.94 84 HIS A CA 1
ATOM 638 C C . HIS A 1 84 ? -16.653 7.331 3.806 1.00 96.94 84 HIS A C 1
ATOM 640 O O . HIS A 1 84 ? -16.784 8.345 4.491 1.00 96.94 84 HIS A O 1
ATOM 646 N N . LEU A 1 85 ? -15.457 6.912 3.389 1.00 95.69 85 LEU A N 1
ATOM 647 C CA . LEU A 1 85 ? -14.196 7.620 3.637 1.00 95.69 85 LEU A CA 1
ATOM 648 C C . LEU A 1 85 ? -13.672 8.375 2.407 1.00 95.69 85 LEU A C 1
ATOM 650 O O . LEU A 1 85 ? -12.569 8.913 2.479 1.00 95.69 85 LEU A O 1
ATOM 654 N N . ASP A 1 86 ? -14.430 8.393 1.309 1.00 96.50 86 ASP A N 1
ATOM 655 C CA . ASP A 1 86 ? -14.050 8.995 0.025 1.00 96.50 86 ASP A CA 1
ATOM 656 C C . ASP A 1 86 ? -12.638 8.579 -0.436 1.00 96.50 86 ASP A C 1
ATOM 658 O O . ASP A 1 86 ? -11.745 9.389 -0.697 1.00 96.50 86 ASP A O 1
ATOM 662 N N . CYS A 1 87 ? -12.377 7.268 -0.463 1.00 94.88 87 CYS A N 1
ATOM 663 C CA . CYS A 1 87 ? -11.078 6.737 -0.867 1.00 94.88 87 CYS A CA 1
ATOM 664 C C . CYS A 1 87 ? -11.203 5.399 -1.605 1.00 94.88 87 CYS A C 1
ATOM 666 O O . CYS A 1 87 ? -12.236 4.749 -1.575 1.00 94.88 87 CYS A O 1
ATOM 668 N N . SER A 1 88 ? -10.135 4.954 -2.276 1.00 97.19 88 SER A N 1
ATOM 669 C CA . SER A 1 88 ? -10.145 3.645 -2.956 1.00 97.19 88 SER A CA 1
ATOM 670 C C . SER A 1 88 ? -10.126 2.469 -1.968 1.00 97.19 88 SER A C 1
ATOM 672 O O . SER A 1 88 ? -9.450 2.550 -0.942 1.00 97.19 88 SER A O 1
ATOM 674 N N . ASP A 1 89 ? -10.684 1.321 -2.351 1.00 95.19 89 ASP A N 1
ATOM 675 C CA . ASP A 1 89 ? -10.646 0.052 -1.598 1.00 95.19 89 ASP A CA 1
ATOM 676 C C . ASP A 1 89 ? -9.236 -0.315 -1.126 1.00 95.19 89 ASP A C 1
ATOM 678 O O . ASP A 1 89 ? -8.990 -0.702 0.018 1.00 95.19 89 ASP A O 1
ATOM 682 N N . ARG A 1 90 ? -8.248 -0.135 -2.010 1.00 94.62 90 ARG A N 1
ATOM 683 C CA . ARG A 1 90 ? -6.843 -0.388 -1.683 1.00 94.62 90 ARG A CA 1
ATOM 684 C C . ARG A 1 90 ? -6.351 0.509 -0.549 1.00 94.62 90 ARG A C 1
ATOM 686 O O . ARG A 1 90 ? -5.500 0.089 0.234 1.00 94.62 90 ARG A O 1
ATOM 693 N N . HIS A 1 91 ? -6.836 1.744 -0.492 1.00 95.25 91 HIS A N 1
ATOM 694 C CA . HIS A 1 91 ? -6.526 2.680 0.578 1.00 95.25 91 HIS A CA 1
ATOM 695 C C . HIS A 1 91 ? -7.219 2.249 1.881 1.00 95.25 91 HIS A C 1
ATOM 697 O O . HIS A 1 91 ? -6.555 2.237 2.915 1.00 95.25 91 HIS A O 1
ATOM 703 N N . VAL A 1 92 ? -8.467 1.765 1.830 1.00 96.25 92 VAL A N 1
ATOM 704 C CA . VAL A 1 92 ? -9.172 1.199 2.998 1.00 96.25 92 VAL A CA 1
ATOM 705 C C . VAL A 1 92 ? -8.369 0.076 3.651 1.00 96.25 92 VAL A C 1
ATOM 707 O O . VAL A 1 92 ? -8.156 0.111 4.859 1.00 96.25 92 VAL A O 1
ATOM 710 N N . TYR A 1 93 ? -7.831 -0.874 2.878 1.00 94.62 93 TYR A N 1
ATOM 711 C CA . TYR A 1 93 ? -6.993 -1.939 3.447 1.00 94.62 93 TYR A CA 1
ATOM 712 C C . TYR A 1 93 ? -5.754 -1.401 4.179 1.00 94.62 93 TYR A C 1
ATOM 714 O O . TYR A 1 93 ? -5.370 -1.941 5.218 1.00 94.62 93 TYR A O 1
ATOM 722 N N . ARG A 1 94 ? -5.127 -0.334 3.662 1.00 94.88 94 ARG A N 1
ATOM 723 C CA . ARG A 1 94 ? -3.969 0.307 4.311 1.00 94.88 94 ARG A CA 1
ATOM 724 C C . ARG A 1 94 ? -4.380 1.019 5.597 1.00 94.88 94 ARG A C 1
ATOM 726 O O . ARG A 1 94 ? -3.710 0.840 6.610 1.00 94.88 94 ARG A O 1
ATOM 733 N N . LEU A 1 95 ? -5.486 1.763 5.558 1.00 97.12 95 LEU A N 1
ATOM 734 C CA . LEU A 1 95 ? -6.053 2.467 6.709 1.00 97.12 95 LEU A CA 1
ATOM 735 C C . LEU A 1 95 ? -6.461 1.496 7.810 1.00 97.12 95 LEU A C 1
ATOM 737 O O . LEU A 1 95 ? -6.022 1.661 8.937 1.00 97.12 95 LEU A O 1
ATOM 741 N N . ALA A 1 96 ? -7.214 0.445 7.488 1.00 96.31 96 ALA A N 1
ATOM 742 C CA . ALA A 1 96 ? -7.653 -0.541 8.468 1.00 96.31 96 ALA A CA 1
ATOM 743 C C . ALA A 1 96 ? -6.467 -1.291 9.097 1.00 96.31 96 ALA A C 1
ATOM 745 O O . ALA A 1 96 ? -6.453 -1.530 10.302 1.00 96.31 96 ALA A O 1
ATOM 746 N N . ALA A 1 97 ? -5.442 -1.635 8.307 1.00 95.06 97 ALA A N 1
ATOM 747 C CA . ALA A 1 97 ? -4.234 -2.260 8.839 1.00 95.06 97 ALA A CA 1
ATOM 748 C C . ALA A 1 97 ? -3.459 -1.330 9.784 1.00 95.06 97 ALA A C 1
ATOM 750 O O . ALA A 1 97 ? -3.000 -1.792 10.825 1.00 95.06 97 ALA A O 1
ATOM 751 N N . ALA A 1 98 ? -3.310 -0.050 9.432 1.00 96.19 98 ALA A N 1
ATOM 752 C CA . ALA A 1 98 ? -2.673 0.940 10.298 1.00 96.19 98 ALA A CA 1
ATOM 753 C C . ALA A 1 98 ? -3.501 1.220 11.560 1.00 96.19 98 ALA A C 1
ATOM 755 O O . ALA A 1 98 ? -2.963 1.206 12.660 1.00 96.19 98 ALA A O 1
ATOM 756 N N . GLY A 1 99 ? -4.819 1.382 11.421 1.00 96.56 99 GLY A N 1
ATOM 757 C CA . GLY A 1 99 ? -5.734 1.634 12.532 1.00 96.56 99 GLY A CA 1
ATOM 758 C C . GLY A 1 99 ? -5.704 0.529 13.581 1.00 96.56 99 GLY A C 1
ATOM 759 O O . GLY A 1 99 ? -5.631 0.830 14.764 1.00 96.56 99 GLY A O 1
ATOM 760 N N . ARG A 1 100 ? -5.657 -0.746 13.165 1.00 95.81 100 ARG A N 1
ATOM 761 C CA . ARG A 1 100 ? -5.492 -1.871 14.102 1.00 95.81 100 ARG A CA 1
ATOM 762 C C . ARG A 1 100 ? -4.185 -1.800 14.894 1.00 95.81 100 ARG A C 1
ATOM 764 O O . ARG A 1 100 ? -4.195 -2.105 16.078 1.00 95.81 100 ARG A O 1
ATOM 771 N N . ARG A 1 101 ? -3.076 -1.384 14.266 1.00 95.12 101 ARG A N 1
ATOM 772 C CA . ARG A 1 101 ? -1.791 -1.205 14.967 1.00 95.12 101 ARG A CA 1
ATOM 773 C C . ARG A 1 101 ? -1.844 -0.049 15.961 1.00 95.12 101 ARG A C 1
ATOM 775 O O . ARG A 1 101 ? -1.366 -0.201 17.075 1.00 95.12 101 ARG A O 1
ATOM 782 N N . ILE A 1 102 ? -2.453 1.071 15.570 1.00 94.50 102 ILE A N 1
ATOM 783 C CA . ILE A 1 102 ? -2.625 2.241 16.443 1.00 94.50 102 ILE A CA 1
ATOM 784 C C . ILE A 1 102 ? -3.460 1.874 17.673 1.00 94.50 102 ILE A C 1
ATOM 786 O O . ILE A 1 102 ? -3.048 2.166 18.788 1.00 94.50 102 ILE A O 1
ATOM 790 N N . LEU A 1 103 ? -4.595 1.198 17.477 1.00 93.81 103 LEU A N 1
ATOM 791 C CA . LEU A 1 103 ? -5.469 0.768 18.572 1.00 93.81 103 LEU A CA 1
ATOM 792 C C . LEU A 1 103 ? -4.772 -0.230 19.509 1.00 93.81 103 LEU A C 1
ATOM 794 O O . LEU A 1 103 ? -4.890 -0.100 20.721 1.00 93.81 103 LEU A O 1
ATOM 798 N N . ALA A 1 104 ? -4.009 -1.185 18.964 1.00 92.25 104 ALA A N 1
ATOM 799 C CA . ALA A 1 104 ? -3.227 -2.121 19.774 1.00 92.25 104 ALA A CA 1
ATOM 800 C C . ALA A 1 104 ? -2.170 -1.399 20.630 1.00 92.25 104 ALA A C 1
ATOM 802 O O . ALA A 1 104 ? -2.084 -1.643 21.827 1.00 92.25 104 ALA A O 1
ATOM 803 N N . ALA A 1 105 ? -1.428 -0.455 20.040 1.00 89.69 105 ALA A N 1
ATOM 804 C CA . ALA A 1 105 ? -0.422 0.328 20.757 1.00 89.69 105 ALA A CA 1
ATOM 805 C C . ALA A 1 105 ? -1.023 1.239 21.846 1.00 89.69 105 ALA A C 1
ATOM 807 O O . ALA A 1 105 ? -0.357 1.531 22.834 1.00 89.69 105 ALA A O 1
ATOM 808 N N . GLN A 1 106 ? -2.266 1.703 21.672 1.00 88.88 106 GLN A N 1
ATOM 809 C CA . GLN A 1 106 ? -2.977 2.475 22.697 1.00 88.88 106 GLN A CA 1
ATOM 810 C C . GLN A 1 106 ? -3.365 1.603 23.894 1.00 88.88 106 GLN A C 1
ATOM 812 O O . GLN A 1 106 ? -3.166 2.026 25.026 1.00 88.88 106 GLN A O 1
ATOM 817 N N . GLN A 1 107 ? -3.845 0.382 23.643 1.00 85.31 107 GLN A N 1
ATOM 818 C CA . GLN A 1 107 ? -4.216 -0.565 24.695 1.00 85.31 107 GLN A CA 1
ATOM 819 C C . GLN A 1 107 ? -3.007 -0.954 25.563 1.00 85.31 107 GLN A C 1
ATOM 821 O O . GLN A 1 107 ? -3.088 -0.930 26.784 1.00 85.31 107 GLN A O 1
ATOM 826 N N . GLU A 1 108 ? -1.858 -1.233 24.940 1.00 78.06 108 GLU A N 1
ATOM 827 C CA . GLU A 1 108 ? -0.617 -1.589 25.648 1.00 78.06 108 GLU A CA 1
ATOM 828 C C . GLU A 1 108 ? -0.073 -0.460 26.544 1.00 78.06 108 GLU A C 1
ATOM 830 O O . GLU A 1 108 ? 0.646 -0.732 27.501 1.00 78.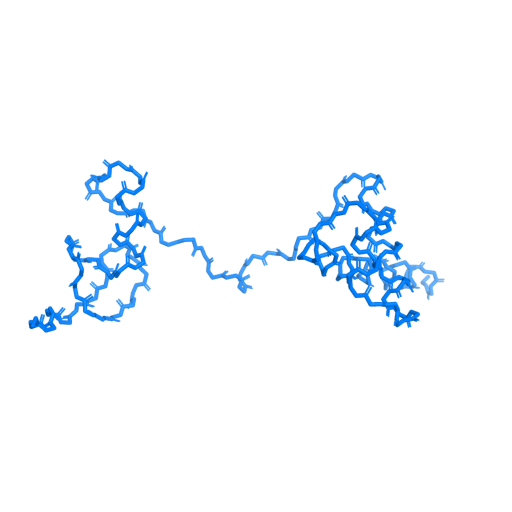06 108 GLU A O 1
ATOM 835 N N . GLY A 1 109 ? -0.398 0.800 26.238 1.00 69.50 109 GLY A N 1
ATOM 836 C CA . GLY A 1 109 ? 0.008 1.958 27.036 1.00 69.50 109 GLY A CA 1
ATOM 837 C C . GLY A 1 109 ? -0.928 2.291 28.202 1.00 69.50 109 GLY A C 1
ATOM 838 O O . GLY A 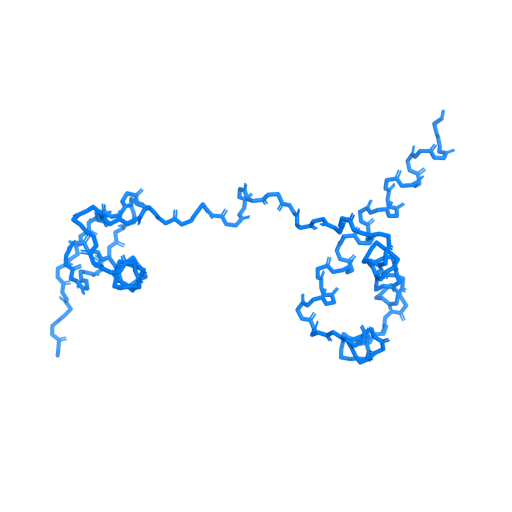1 109 ? -0.527 3.047 29.079 1.00 69.50 109 GLY A O 1
ATOM 839 N N . GLU A 1 110 ? -2.155 1.765 28.212 1.00 61.25 110 GLU A N 1
ATOM 840 C CA . GLU A 1 110 ? -3.114 1.938 29.317 1.00 61.25 110 GLU A CA 1
ATOM 841 C C . GLU A 1 110 ? -2.950 0.865 30.407 1.00 61.25 110 GLU A C 1
ATOM 843 O O . GLU A 1 110 ? -3.315 1.100 31.558 1.00 61.25 110 GLU A O 1
ATOM 848 N N . ASP A 1 111 ? -2.364 -0.284 30.056 1.00 58.03 111 ASP A N 1
ATOM 849 C CA . ASP A 1 111 ? -2.114 -1.417 30.957 1.00 58.03 111 ASP A CA 1
ATOM 850 C C . ASP A 1 111 ? -0.716 -1.379 31.633 1.00 58.03 111 ASP A C 1
ATOM 852 O O . ASP A 1 111 ? -0.337 -2.336 32.316 1.00 58.03 111 ASP A O 1
ATOM 856 N N . ALA A 1 112 ? 0.057 -0.297 31.447 1.00 52.72 112 ALA A N 1
ATOM 857 C CA . ALA A 1 112 ? 1.422 -0.094 31.964 1.00 52.72 112 ALA A CA 1
ATOM 858 C C . ALA A 1 112 ? 1.502 1.036 33.004 1.00 52.72 112 ALA A C 1
ATOM 860 O O . ALA A 1 112 ? 2.256 0.862 33.992 1.00 52.72 112 ALA A O 1
#

Secondary structure (DSSP, 8-state):
-PPPPEEE-TTTT--EEE--STT--HHHHHHHHHTT--SSPPPPPPPGGGSPPP---SHHHHHHHHHHHHHHHTT--HHHHHHHTTS-HHHHHHHHHHHHHHHHHHHHHH--